Protein AF-A0A7C1PKL1-F1 (afdb_monomer_lite)

Secondary structure (DSSP, 8-state):
--SHHHHHHHHHHHHHHHHHHHTT-S--HHHHHHHHHHHHHHHHHHHHHHHHHHHTTSS-HHHHHHHHHHHHHHHHHHHHHHHHHHH----

Radius of gyration: 15.8 Å; chains: 1; bounding box: 34×26×46 Å

Structure (mmCIF, N/CA/C/O backbone):
data_AF-A0A7C1PKL1-F1
#
_entry.id   AF-A0A7C1PKL1-F1
#
loop_
_atom_site.group_PDB
_atom_site.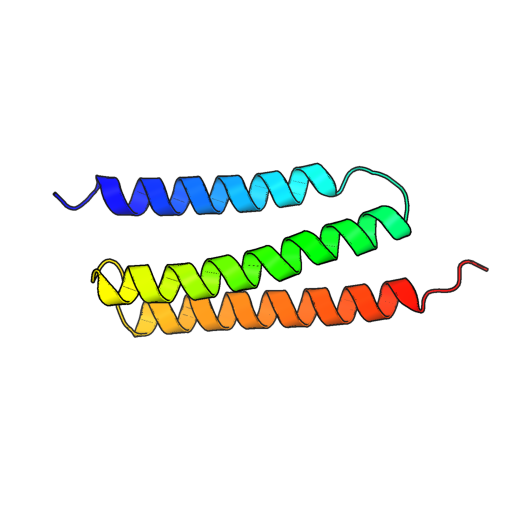id
_atom_site.type_symbol
_atom_site.label_atom_id
_atom_site.label_alt_id
_atom_site.label_comp_id
_atom_site.label_asym_id
_atom_site.label_entity_id
_atom_site.label_seq_id
_atom_site.pdbx_PDB_ins_code
_atom_site.Cartn_x
_atom_site.Cartn_y
_atom_site.Cartn_z
_atom_site.occupancy
_atom_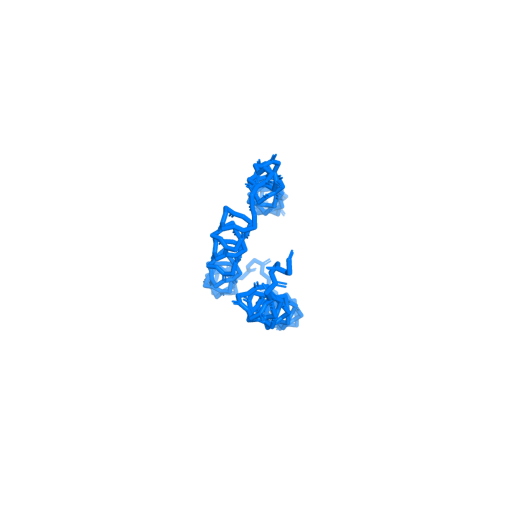site.B_iso_or_equiv
_atom_site.auth_seq_id
_atom_site.auth_comp_id
_atom_site.auth_asym_id
_atom_site.auth_atom_id
_atom_site.pdbx_PDB_model_num
ATOM 1 N N . MET A 1 1 ? -15.179 17.435 19.569 1.00 41.47 1 MET A N 1
ATOM 2 C CA . MET A 1 1 ? -13.762 17.023 19.405 1.00 41.47 1 MET A CA 1
ATOM 3 C C . MET A 1 1 ? -13.577 16.156 18.146 1.00 41.47 1 MET A C 1
ATOM 5 O O . MET A 1 1 ? -12.803 15.212 18.176 1.00 41.47 1 MET A O 1
ATOM 9 N N . SER A 1 2 ? -14.260 16.460 17.033 1.00 44.38 2 SER A N 1
ATOM 10 C CA . SER A 1 2 ? -14.415 15.529 15.895 1.00 44.38 2 SER A CA 1
ATOM 11 C C . SER A 1 2 ? -13.966 16.066 14.527 1.00 44.38 2 SER A C 1
ATOM 13 O O . SER A 1 2 ? -14.188 15.393 13.535 1.00 44.38 2 SER A O 1
ATOM 15 N N . GLU A 1 3 ? -13.313 17.228 14.444 1.00 43.72 3 GLU A N 1
ATOM 16 C CA . GLU A 1 3 ? -12.833 17.780 13.154 1.00 43.72 3 GLU A CA 1
ATOM 17 C C . GLU A 1 3 ? -11.314 17.667 12.960 1.00 43.72 3 GLU A C 1
ATOM 19 O O . GLU A 1 3 ? -10.825 17.581 11.841 1.00 43.72 3 GLU A O 1
ATOM 24 N N . ILE A 1 4 ? -10.544 17.592 14.048 1.00 47.97 4 ILE A N 1
ATOM 25 C CA . ILE A 1 4 ? -9.074 17.643 13.985 1.00 47.97 4 ILE A CA 1
ATOM 26 C C . ILE A 1 4 ? -8.476 16.301 13.511 1.00 47.97 4 ILE A C 1
ATOM 28 O O . ILE A 1 4 ? -7.398 16.266 12.922 1.00 47.97 4 ILE A O 1
ATOM 32 N N . GLY A 1 5 ? -9.169 15.181 13.746 1.00 45.94 5 GLY A N 1
ATOM 33 C CA . GLY A 1 5 ? -8.655 13.836 13.452 1.00 45.94 5 GLY A CA 1
ATOM 34 C C . GLY A 1 5 ? -8.655 13.480 11.964 1.00 45.94 5 GLY A C 1
ATOM 35 O O . GLY A 1 5 ? -7.680 12.916 11.467 1.00 45.94 5 GLY A O 1
ATOM 36 N N . SER A 1 6 ? -9.712 13.845 11.235 1.00 51.41 6 SER A N 1
ATOM 37 C CA . SER A 1 6 ? -9.828 13.579 9.798 1.00 51.41 6 SER A CA 1
ATOM 38 C C . SER A 1 6 ? -8.782 14.354 9.002 1.00 51.41 6 SER A C 1
ATOM 40 O O . SER A 1 6 ? -8.095 13.767 8.166 1.00 51.41 6 SER A O 1
ATOM 42 N N . ASP A 1 7 ? -8.599 15.642 9.296 1.00 58.72 7 ASP A N 1
ATOM 43 C CA . ASP A 1 7 ? -7.656 16.500 8.572 1.00 58.72 7 ASP A CA 1
ATOM 44 C C . ASP A 1 7 ? -6.207 16.030 8.705 1.00 58.72 7 ASP A C 1
ATOM 46 O O . ASP A 1 7 ? -5.459 16.048 7.726 1.00 58.72 7 ASP A O 1
ATOM 50 N N . VAL A 1 8 ? -5.806 15.540 9.881 1.00 55.75 8 VAL A N 1
ATOM 51 C CA . VAL A 1 8 ? -4.459 14.988 10.086 1.00 55.75 8 VAL A CA 1
ATOM 52 C C . VAL A 1 8 ? -4.256 13.727 9.246 1.00 55.75 8 VAL A C 1
ATOM 54 O O . VAL A 1 8 ? -3.243 13.614 8.558 1.00 55.75 8 VAL A O 1
ATOM 57 N N . ILE A 1 9 ? -5.229 12.812 9.217 1.00 57.72 9 ILE A N 1
ATOM 58 C CA . ILE A 1 9 ? -5.138 11.576 8.424 1.00 57.72 9 ILE A CA 1
ATOM 59 C C . ILE A 1 9 ? -5.090 11.895 6.924 1.00 57.72 9 ILE A C 1
ATOM 61 O O . ILE A 1 9 ? -4.276 11.329 6.191 1.00 57.72 9 ILE A O 1
ATOM 65 N N . TRP A 1 10 ? -5.911 12.838 6.455 1.00 57.84 10 TRP A N 1
ATOM 66 C CA . TRP A 1 10 ? -5.888 13.284 5.061 1.00 57.84 10 TRP A CA 1
ATOM 67 C C . TRP A 1 10 ? -4.566 13.958 4.690 1.00 57.84 10 TRP A C 1
ATOM 69 O O . TRP A 1 10 ? -4.042 13.723 3.596 1.00 57.84 10 TRP A O 1
ATOM 79 N N . ARG A 1 11 ? -3.989 14.748 5.599 1.00 60.12 11 ARG A N 1
ATOM 80 C CA . ARG A 1 11 ? -2.712 15.437 5.392 1.00 60.12 11 ARG A CA 1
ATOM 81 C C . ARG A 1 11 ? -1.529 14.467 5.372 1.00 60.12 11 ARG A C 1
ATOM 83 O O . ARG A 1 11 ? -0.691 14.587 4.482 1.00 60.12 11 ARG A O 1
ATOM 90 N N . GLU A 1 12 ? -1.506 13.468 6.252 1.00 57.91 12 GLU A N 1
ATOM 91 C CA . GLU A 1 12 ? -0.506 12.387 6.256 1.00 57.91 12 GLU A CA 1
ATOM 92 C C . GLU A 1 12 ? -0.607 11.519 4.994 1.00 57.91 12 GLU A C 1
ATOM 94 O O . GLU A 1 12 ? 0.394 11.238 4.333 1.00 57.91 12 GLU A O 1
ATOM 99 N N . LYS A 1 13 ? -1.830 11.164 4.581 1.00 60.16 13 LYS A N 1
ATOM 100 C CA . LYS A 1 13 ? -2.086 10.413 3.344 1.00 60.16 13 LYS A CA 1
ATOM 101 C C . LYS A 1 13 ? -1.613 11.185 2.111 1.00 60.16 13 LYS A C 1
ATOM 103 O O . LYS A 1 13 ? -0.971 10.612 1.229 1.00 60.16 13 LYS A O 1
ATOM 108 N N . LYS A 1 14 ? -1.884 12.494 2.066 1.00 58.69 14 LYS A N 1
ATOM 109 C CA . LYS A 1 14 ? -1.406 13.394 1.010 1.00 58.69 14 LYS A CA 1
ATOM 110 C C . LYS A 1 14 ? 0.116 13.519 1.028 1.00 58.69 14 LYS A C 1
ATOM 112 O O . LYS A 1 14 ? 0.719 13.484 -0.036 1.00 58.69 14 LYS A O 1
ATOM 117 N N . TYR A 1 15 ? 0.739 13.603 2.201 1.00 62.53 15 TYR A N 1
ATOM 118 C CA . TYR A 1 15 ? 2.194 13.661 2.351 1.00 62.53 15 TYR A CA 1
ATOM 119 C C . TYR A 1 15 ? 2.881 12.372 1.874 1.00 62.53 15 TYR A C 1
ATOM 121 O O . TYR A 1 15 ? 3.854 12.434 1.126 1.00 62.53 15 TYR A O 1
ATOM 129 N N . LEU A 1 16 ? 2.332 11.203 2.220 1.00 56.12 16 LEU A N 1
ATOM 130 C CA . LEU A 1 16 ? 2.791 9.903 1.720 1.00 56.12 16 LEU A CA 1
ATOM 131 C C . LEU A 1 16 ? 2.689 9.806 0.193 1.00 56.12 16 LEU A C 1
ATOM 133 O O . LEU A 1 16 ? 3.646 9.394 -0.458 1.00 56.12 16 LEU A O 1
ATOM 137 N N . LEU A 1 17 ? 1.564 10.231 -0.389 1.00 55.59 17 LEU A N 1
ATOM 138 C CA . LEU A 1 17 ? 1.374 10.266 -1.844 1.00 55.59 17 LEU A CA 1
ATOM 139 C C . LEU A 1 17 ? 2.313 11.265 -2.537 1.00 55.59 17 LEU A C 1
ATOM 141 O O . LEU A 1 17 ? 2.820 10.964 -3.615 1.00 55.59 17 LEU A O 1
ATOM 145 N N . ASN A 1 18 ? 2.590 12.415 -1.919 1.00 53.47 18 ASN A N 1
ATOM 146 C CA . ASN A 1 18 ? 3.530 13.401 -2.458 1.00 53.47 18 ASN A CA 1
ATOM 147 C C . ASN A 1 18 ? 4.973 12.886 -2.427 1.00 53.47 18 ASN A C 1
ATOM 149 O O . ASN A 1 18 ? 5.690 13.021 -3.409 1.00 53.47 18 ASN A O 1
ATOM 153 N N . ARG A 1 19 ? 5.375 12.212 -1.341 1.00 56.69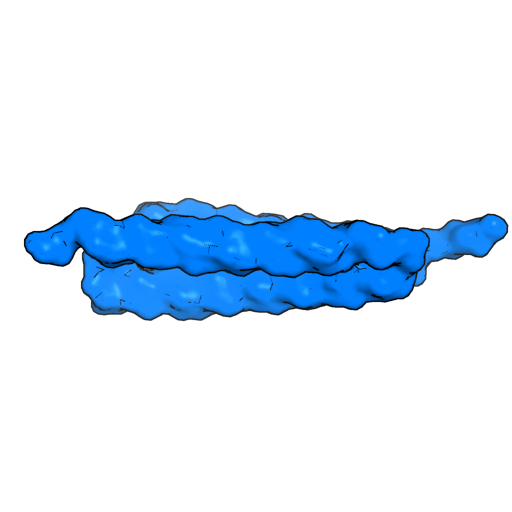 19 ARG A N 1
ATOM 154 C CA . ARG A 1 19 ? 6.680 11.534 -1.253 1.00 56.69 19 ARG A CA 1
ATOM 155 C C . ARG A 1 19 ? 6.829 10.403 -2.261 1.00 56.69 19 ARG A C 1
ATOM 157 O O . ARG A 1 19 ? 7.934 10.106 -2.701 1.00 56.69 19 ARG A O 1
ATOM 164 N N . VAL A 1 20 ? 5.719 9.754 -2.607 1.00 52.53 20 VAL A N 1
ATOM 165 C CA . VAL A 1 20 ? 5.665 8.838 -3.741 1.00 52.53 20 VAL A CA 1
ATOM 166 C C . VAL A 1 20 ? 5.897 9.655 -5.026 1.00 52.53 20 VAL A C 1
ATOM 168 O O . VAL A 1 20 ? 6.875 9.421 -5.710 1.00 52.53 20 VAL A O 1
ATOM 171 N N . ALA A 1 21 ? 5.134 10.696 -5.335 1.00 55.47 21 ALA A N 1
ATOM 172 C CA . ALA A 1 21 ? 5.359 11.474 -6.564 1.00 55.47 21 ALA A CA 1
ATOM 173 C C . ALA A 1 21 ? 6.796 12.037 -6.733 1.00 55.47 21 ALA A C 1
ATOM 175 O O . ALA A 1 21 ? 7.328 12.000 -7.838 1.00 55.47 21 ALA A O 1
ATOM 176 N N . GLU A 1 22 ? 7.455 12.479 -5.657 1.00 56.81 22 GLU A N 1
ATOM 177 C CA . GLU A 1 22 ? 8.824 13.028 -5.697 1.00 56.81 22 GLU A CA 1
ATOM 178 C C . GLU A 1 22 ? 9.901 12.004 -6.107 1.00 56.81 22 GLU A C 1
ATOM 180 O O . GLU A 1 22 ? 10.905 12.375 -6.705 1.00 56.81 22 GLU A O 1
ATOM 185 N N . GLY A 1 23 ? 9.706 10.709 -5.836 1.00 49.94 23 GLY A N 1
ATOM 186 C CA . GLY A 1 23 ? 10.665 9.661 -6.216 1.00 49.94 23 GLY A CA 1
ATOM 187 C C . GLY A 1 23 ? 10.541 9.168 -7.665 1.00 49.94 23 GLY A C 1
ATOM 188 O O . GLY A 1 23 ? 11.288 8.275 -8.067 1.00 49.94 23 GLY A O 1
ATOM 189 N N . PHE A 1 24 ? 9.582 9.697 -8.431 1.00 53.38 24 PHE A N 1
ATOM 190 C CA . PHE A 1 24 ? 9.296 9.303 -9.815 1.00 53.38 24 PHE A CA 1
ATOM 191 C C . PHE A 1 24 ? 10.246 9.942 -10.845 1.00 53.38 24 PHE A C 1
ATOM 193 O O . PHE A 1 24 ? 10.345 9.439 -11.961 1.00 53.38 24 PHE A O 1
ATOM 200 N N . ASP A 1 25 ? 10.944 11.022 -10.482 1.00 54.72 25 ASP A N 1
ATOM 201 C CA . ASP A 1 25 ? 11.645 11.896 -11.438 1.00 54.72 25 ASP A CA 1
ATOM 202 C C . ASP A 1 25 ? 13.082 11.446 -11.785 1.00 54.72 25 ASP A C 1
ATOM 204 O O . ASP A 1 25 ? 13.738 12.015 -12.656 1.00 54.72 25 ASP A O 1
ATOM 208 N N . ASP A 1 26 ? 13.587 10.381 -11.150 1.00 56.16 26 ASP A N 1
ATOM 209 C CA . ASP A 1 26 ? 14.929 9.858 -11.429 1.00 56.16 26 ASP A CA 1
ATOM 210 C C . ASP A 1 26 ? 14.895 8.893 -12.631 1.00 56.16 26 ASP A C 1
ATOM 212 O O . ASP A 1 26 ? 14.519 7.721 -12.533 1.00 56.16 26 ASP A O 1
ATOM 216 N N . GLY A 1 27 ? 15.284 9.412 -13.800 1.00 65.12 27 GLY A N 1
ATOM 217 C CA . GLY A 1 27 ? 15.077 8.867 -15.151 1.00 65.12 27 GLY A CA 1
ATOM 218 C C . GLY A 1 27 ? 15.685 7.500 -15.525 1.00 65.12 27 GLY A C 1
ATOM 219 O O . GLY A 1 27 ? 15.867 7.229 -16.714 1.00 65.12 27 GLY A O 1
ATOM 220 N N . SER A 1 28 ? 15.992 6.604 -14.577 1.00 77.31 28 SER A N 1
ATOM 221 C CA . SER A 1 28 ? 16.437 5.232 -14.875 1.00 77.31 28 SER A CA 1
ATOM 222 C C . SER A 1 28 ? 15.384 4.173 -14.530 1.00 77.31 28 SER A C 1
ATOM 224 O O . SER A 1 28 ? 14.746 4.202 -13.480 1.00 77.31 28 SER A O 1
ATOM 226 N N . THR A 1 29 ? 15.252 3.143 -15.374 1.00 78.25 29 THR A N 1
ATOM 227 C CA . THR A 1 29 ? 14.325 2.017 -15.144 1.00 78.25 29 THR A CA 1
ATOM 228 C C . THR A 1 29 ? 14.588 1.301 -13.814 1.00 78.25 29 THR A C 1
ATOM 230 O O . THR A 1 29 ? 13.655 0.828 -13.167 1.00 78.25 29 THR A O 1
ATOM 233 N N . ARG A 1 30 ? 15.854 1.225 -13.377 1.00 81.19 30 ARG A N 1
ATOM 234 C CA . ARG A 1 30 ? 16.228 0.602 -12.099 1.00 81.19 30 ARG A CA 1
ATOM 235 C C . ARG A 1 30 ? 15.723 1.423 -10.913 1.00 81.19 30 ARG A C 1
ATOM 237 O O . ARG A 1 30 ? 15.143 0.840 -9.995 1.00 81.19 30 ARG A O 1
ATOM 244 N N . GLU A 1 31 ? 15.908 2.738 -10.955 1.00 80.94 31 GLU A N 1
ATOM 245 C CA . GLU A 1 31 ? 15.395 3.648 -9.929 1.00 80.94 31 GLU A CA 1
ATOM 246 C C . GLU A 1 31 ? 13.873 3.649 -9.902 1.00 80.94 31 GLU A C 1
ATOM 248 O O . GLU A 1 31 ? 13.280 3.485 -8.839 1.00 80.94 31 GLU A O 1
ATOM 253 N N . PHE A 1 32 ? 13.233 3.626 -11.068 1.00 81.25 32 PHE A N 1
ATOM 254 C CA . PHE A 1 32 ? 11.785 3.516 -11.156 1.00 81.25 32 PHE A CA 1
ATOM 255 C C . PHE A 1 32 ? 11.235 2.209 -10.543 1.00 81.25 32 PHE A C 1
ATOM 257 O O . PHE A 1 32 ? 10.253 2.213 -9.798 1.00 81.25 32 PHE A O 1
ATOM 264 N N . ILE A 1 33 ? 11.896 1.064 -10.757 1.00 84.75 33 ILE A N 1
ATOM 265 C CA . ILE A 1 33 ? 11.517 -0.213 -10.116 1.00 84.75 33 ILE A CA 1
ATOM 266 C C . ILE A 1 33 ? 11.720 -0.174 -8.591 1.00 84.75 33 ILE A C 1
ATOM 268 O O . ILE A 1 33 ? 10.949 -0.809 -7.848 1.00 84.75 33 ILE A O 1
ATOM 272 N N . ARG A 1 34 ? 12.769 0.515 -8.120 1.00 84.62 34 ARG A N 1
ATOM 273 C CA . ARG A 1 34 ? 13.058 0.722 -6.691 1.00 84.62 34 ARG A CA 1
ATOM 274 C C . ARG A 1 34 ? 11.980 1.592 -6.058 1.00 84.62 34 ARG A C 1
ATOM 276 O O . ARG A 1 34 ? 11.384 1.186 -5.060 1.00 84.62 34 ARG A O 1
ATOM 283 N N . PHE A 1 35 ? 11.664 2.697 -6.716 1.00 84.06 35 PHE A N 1
ATOM 284 C CA . PHE A 1 35 ? 10.609 3.629 -6.378 1.00 84.06 35 PHE A CA 1
ATOM 285 C C . PHE A 1 35 ? 9.246 2.942 -6.209 1.00 84.06 35 PHE A C 1
ATOM 287 O O . PHE A 1 35 ? 8.659 2.979 -5.127 1.00 84.06 35 PHE A O 1
ATOM 294 N N . LEU A 1 36 ? 8.811 2.177 -7.213 1.00 84.75 36 LEU A N 1
ATOM 295 C CA . LEU A 1 36 ? 7.589 1.373 -7.133 1.00 84.75 36 LEU A CA 1
ATOM 296 C C . LEU A 1 36 ? 7.611 0.390 -5.945 1.00 84.75 36 LEU A C 1
ATOM 298 O O . LEU A 1 36 ? 6.570 0.010 -5.411 1.00 84.75 36 LEU A O 1
ATOM 302 N N . GLY A 1 37 ? 8.793 -0.046 -5.502 1.00 87.31 37 GLY A N 1
ATOM 303 C CA . GLY A 1 37 ? 8.943 -0.852 -4.292 1.00 87.31 37 GLY A CA 1
ATOM 304 C C . GLY A 1 37 ? 8.608 -0.105 -3.005 1.00 87.31 37 GLY A C 1
ATOM 305 O O . GLY A 1 37 ? 7.968 -0.691 -2.130 1.00 87.31 37 GLY A O 1
ATOM 306 N N . TYR A 1 38 ? 8.986 1.169 -2.902 1.00 85.62 38 TYR A N 1
ATOM 307 C CA . TYR A 1 38 ? 8.597 2.026 -1.783 1.00 85.62 38 TYR A CA 1
ATOM 308 C C . TYR A 1 38 ? 7.090 2.274 -1.780 1.00 85.62 38 TYR A C 1
ATOM 310 O O . 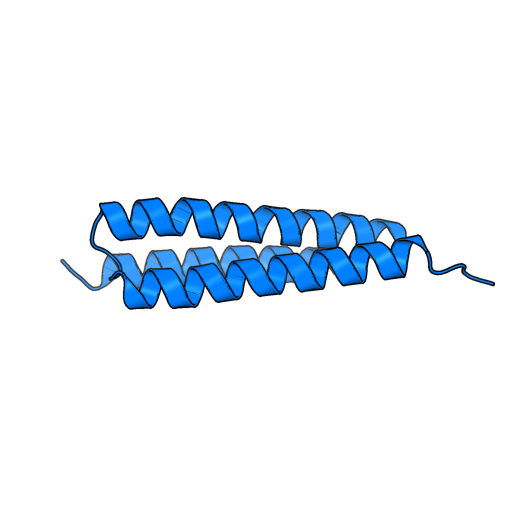TYR A 1 38 ? 6.450 2.063 -0.750 1.00 85.62 38 TYR A O 1
ATOM 318 N N . SER A 1 39 ? 6.498 2.590 -2.936 1.00 83.06 39 SER A N 1
ATOM 319 C CA . SER A 1 39 ? 5.043 2.756 -3.068 1.00 83.06 39 SER A CA 1
ATOM 320 C C . SER A 1 39 ? 4.289 1.493 -2.633 1.00 83.06 39 SER A C 1
ATOM 322 O O . SER A 1 39 ? 3.324 1.565 -1.878 1.00 83.06 39 SER A O 1
ATOM 324 N N . GLN A 1 40 ? 4.776 0.308 -3.026 1.00 87.56 40 GLN A N 1
ATOM 325 C CA 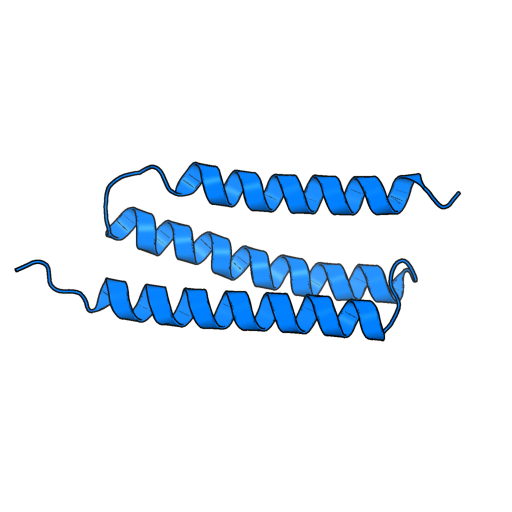. GLN A 1 40 ? 4.178 -0.969 -2.622 1.00 87.56 40 GLN A CA 1
ATOM 326 C C . GLN A 1 40 ? 4.234 -1.206 -1.101 1.00 87.56 40 GLN A C 1
ATOM 328 O O . GLN A 1 40 ? 3.320 -1.825 -0.549 1.00 87.56 40 GLN A O 1
ATOM 333 N N . ARG A 1 41 ? 5.310 -0.771 -0.429 1.00 87.94 41 ARG A N 1
ATOM 334 C CA . ARG A 1 41 ? 5.449 -0.864 1.034 1.00 87.94 41 ARG A CA 1
ATOM 335 C C . ARG A 1 41 ? 4.498 0.105 1.734 1.00 87.94 41 ARG A C 1
ATOM 337 O O . ARG A 1 41 ? 3.813 -0.314 2.661 1.00 87.94 41 ARG A O 1
ATOM 344 N N . SER A 1 42 ? 4.393 1.331 1.226 1.00 83.69 42 SER A N 1
ATOM 345 C CA . SER A 1 42 ? 3.473 2.347 1.742 1.00 83.69 42 SER A CA 1
ATOM 346 C C . SER A 1 42 ? 2.013 1.870 1.725 1.00 83.69 42 SER A C 1
ATOM 348 O O . SER A 1 42 ? 1.308 2.044 2.714 1.00 83.69 42 SER A O 1
ATOM 350 N N . CYS A 1 43 ? 1.572 1.146 0.686 1.00 83.81 43 CYS A N 1
ATOM 351 C CA . CYS A 1 43 ? 0.237 0.526 0.688 1.00 83.81 43 CYS A CA 1
ATOM 352 C C . CYS A 1 43 ? 0.018 -0.425 1.881 1.00 83.81 43 CYS A C 1
ATOM 354 O O . CYS A 1 43 ? -1.078 -0.472 2.432 1.00 83.81 43 CYS A O 1
ATOM 356 N N . GLY A 1 44 ? 1.045 -1.177 2.292 1.00 83.69 44 GLY A N 1
ATOM 357 C CA . GLY A 1 44 ? 0.968 -2.054 3.464 1.00 83.69 44 GLY A CA 1
ATOM 358 C C . GLY A 1 44 ? 0.926 -1.281 4.784 1.00 83.69 44 GLY A C 1
ATOM 359 O O . GLY A 1 44 ? 0.201 -1.667 5.695 1.00 83.69 44 GLY A O 1
ATOM 360 N N . GLU A 1 45 ? 1.651 -0.167 4.878 1.00 85.75 45 GLU A N 1
ATOM 361 C CA . GLU A 1 45 ? 1.602 0.723 6.044 1.00 85.75 45 GLU A CA 1
ATOM 362 C C . GLU A 1 45 ? 0.215 1.355 6.208 1.00 85.75 45 GLU A C 1
ATOM 364 O O . GLU A 1 45 ? -0.321 1.352 7.315 1.00 85.75 45 GLU A O 1
ATOM 369 N N . VAL A 1 46 ? -0.408 1.799 5.109 1.00 82.12 46 VAL A N 1
ATOM 370 C CA . VAL A 1 46 ? -1.793 2.303 5.107 1.00 82.12 46 VAL A CA 1
ATOM 371 C C . VAL A 1 46 ? -2.762 1.233 5.605 1.00 82.12 46 VAL A C 1
ATOM 373 O O . VAL A 1 46 ? -3.592 1.518 6.461 1.00 82.12 46 VAL A O 1
ATOM 376 N N . GLN A 1 47 ? -2.635 -0.013 5.138 1.00 87.81 47 GLN A N 1
ATOM 377 C CA . GLN A 1 47 ? -3.471 -1.120 5.618 1.00 87.81 47 GLN A CA 1
ATOM 378 C C . GLN A 1 47 ? -3.323 -1.351 7.131 1.00 87.81 47 GLN A C 1
ATOM 380 O O . GLN A 1 47 ? -4.325 -1.529 7.818 1.00 87.81 47 GLN A O 1
ATOM 385 N N . SER A 1 48 ? -2.103 -1.293 7.670 1.00 88.94 48 SER A N 1
ATOM 386 C CA . SER A 1 48 ? -1.865 -1.398 9.118 1.00 88.94 48 SER A CA 1
ATOM 387 C C . SER A 1 48 ? -2.423 -0.204 9.901 1.00 88.94 48 SER A C 1
ATOM 389 O O . SER A 1 48 ? -2.941 -0.373 11.003 1.00 88.94 48 SER A O 1
ATOM 391 N N . GLN A 1 49 ? -2.342 1.009 9.349 1.00 85.44 49 GLN A N 1
ATOM 392 C CA . GLN A 1 49 ? -2.915 2.207 9.968 1.00 85.44 49 GLN A CA 1
ATOM 393 C C . GLN A 1 49 ? -4.447 2.187 9.963 1.00 85.44 49 GLN A C 1
ATOM 395 O O . GLN A 1 49 ? -5.047 2.649 10.929 1.00 85.44 49 GLN A O 1
ATOM 400 N N . LEU A 1 50 ? -5.080 1.607 8.938 1.00 85.31 50 LEU A N 1
ATOM 401 C CA . LEU A 1 50 ? -6.534 1.440 8.891 1.00 85.31 50 LEU A CA 1
ATOM 402 C C . LEU A 1 50 ? -7.051 0.570 10.038 1.00 85.31 50 LEU A C 1
ATOM 404 O O . LEU A 1 50 ? -8.091 0.893 10.596 1.00 85.31 50 LEU A O 1
ATOM 408 N N . TYR A 1 51 ? -6.323 -0.481 10.435 1.00 90.44 51 TYR A N 1
ATOM 409 C CA . TYR A 1 51 ? -6.714 -1.286 11.600 1.00 90.44 51 TYR A CA 1
ATOM 410 C C . TYR A 1 51 ? -6.725 -0.441 12.872 1.00 90.44 51 TYR A C 1
ATOM 412 O O . TYR A 1 51 ? -7.705 -0.439 13.602 1.00 90.44 51 TYR A O 1
ATOM 420 N N . ARG A 1 52 ? -5.685 0.373 13.079 1.00 88.56 52 ARG A N 1
ATOM 421 C CA . ARG A 1 52 ? -5.636 1.302 14.217 1.00 88.56 52 ARG A CA 1
ATOM 422 C C . ARG A 1 52 ? -6.758 2.339 14.159 1.00 88.56 52 ARG A C 1
ATOM 424 O O . ARG A 1 52 ? -7.303 2.701 15.193 1.00 88.56 52 ARG A O 1
ATOM 431 N N . ALA A 1 53 ? -7.087 2.834 12.966 1.00 82.06 53 ALA A N 1
ATOM 432 C CA . ALA A 1 53 ? -8.169 3.794 12.780 1.00 82.06 53 ALA A CA 1
ATOM 433 C C . ALA A 1 53 ? -9.542 3.180 13.096 1.00 82.06 53 ALA A C 1
ATOM 435 O O . ALA A 1 53 ? -10.362 3.843 13.727 1.00 82.06 53 ALA A O 1
ATOM 436 N N . LEU A 1 54 ? -9.756 1.918 12.711 1.00 87.62 54 LEU A N 1
ATOM 437 C CA . LEU A 1 54 ? -10.955 1.147 13.031 1.00 87.62 54 LEU A CA 1
ATOM 438 C C . LEU A 1 54 ? -11.056 0.879 14.540 1.00 87.62 54 LEU A C 1
ATOM 440 O O . LEU A 1 54 ? -12.088 1.163 15.138 1.00 87.62 54 LEU A O 1
ATOM 444 N N . ASP A 1 55 ? -9.970 0.421 15.169 1.00 90.12 55 ASP A N 1
ATOM 445 C CA . ASP A 1 55 ? -9.922 0.132 16.610 1.00 90.12 55 ASP A CA 1
ATOM 446 C C . ASP A 1 55 ? -10.182 1.384 17.463 1.00 90.12 55 ASP A C 1
ATOM 448 O O . ASP A 1 55 ? -10.812 1.317 18.517 1.00 90.12 55 ASP A O 1
ATOM 452 N N . CYS A 1 56 ? -9.712 2.547 17.008 1.00 90.69 56 CYS A N 1
ATOM 453 C CA . CYS A 1 56 ? -9.971 3.828 17.661 1.00 90.69 56 CYS A CA 1
ATOM 454 C C . CYS A 1 56 ? -11.346 4.434 17.316 1.00 90.69 56 CYS A C 1
ATOM 456 O O . CYS A 1 56 ? -11.659 5.515 17.814 1.00 90.69 56 CYS A O 1
ATOM 458 N N . GLY A 1 57 ? -12.150 3.781 16.471 1.00 87.12 57 GLY A N 1
ATOM 459 C CA . GLY A 1 57 ? -13.474 4.257 16.066 1.00 87.12 57 GLY A CA 1
ATOM 460 C C . GLY A 1 57 ? -13.458 5.513 15.188 1.00 87.12 57 GLY A C 1
ATOM 461 O O . GLY A 1 57 ? -14.447 6.240 15.156 1.00 87.12 57 GLY A O 1
ATOM 462 N N . TYR A 1 58 ? -12.346 5.801 14.500 1.00 83.94 58 TYR A N 1
ATOM 463 C CA . TYR A 1 58 ? -12.250 6.936 13.569 1.00 83.94 58 TYR A CA 1
ATOM 464 C C . TYR A 1 58 ? -12.902 6.661 12.214 1.00 83.94 58 TYR A C 1
ATOM 466 O O . TYR A 1 58 ? -13.228 7.608 11.505 1.00 83.94 58 TYR A O 1
ATOM 474 N N . ILE A 1 59 ? -13.028 5.386 11.848 1.00 87.38 59 ILE A N 1
ATOM 475 C CA . ILE A 1 59 ? -13.674 4.916 10.621 1.00 87.38 59 ILE A CA 1
ATOM 476 C C . ILE A 1 59 ? -14.574 3.733 10.952 1.00 87.38 59 ILE A C 1
ATOM 478 O O . ILE A 1 59 ? -14.302 2.992 11.901 1.00 87.38 59 ILE A O 1
ATOM 482 N N . ASP A 1 60 ? -15.617 3.533 10.156 1.00 87.81 60 ASP A N 1
ATOM 483 C CA . ASP A 1 60 ? -16.468 2.354 10.278 1.00 87.81 60 ASP A CA 1
ATOM 484 C C . ASP A 1 60 ? -15.941 1.157 9.459 1.00 87.81 60 ASP A C 1
ATOM 486 O O . ASP A 1 60 ? -14.960 1.230 8.710 1.00 87.81 60 ASP A O 1
ATOM 490 N N . GLN A 1 61 ? -16.592 0.003 9.615 1.00 91.31 61 GLN A N 1
ATOM 491 C CA . GLN A 1 61 ? -16.187 -1.233 8.944 1.00 91.31 61 GLN A CA 1
ATOM 492 C C . GLN A 1 61 ? -16.308 -1.152 7.411 1.00 91.31 61 GLN A C 1
ATOM 494 O O . GLN A 1 61 ? -15.555 -1.825 6.696 1.00 91.31 61 GLN A O 1
ATOM 499 N N . LEU A 1 62 ? -17.258 -0.365 6.897 1.00 91.69 62 LEU A N 1
ATOM 500 C CA . LEU A 1 62 ? -17.480 -0.193 5.465 1.00 91.69 62 LEU A CA 1
ATOM 501 C C . LEU A 1 62 ? -16.369 0.674 4.864 1.00 91.69 62 LEU A C 1
ATOM 503 O O . LEU A 1 62 ? -15.751 0.273 3.877 1.00 91.69 62 LEU A O 1
ATOM 507 N N . GLU A 1 63 ? -16.065 1.807 5.494 1.00 86.56 63 GLU A N 1
ATOM 508 C CA . GLU A 1 63 ? -14.956 2.691 5.137 1.00 86.56 63 GLU A CA 1
ATOM 509 C C . GLU A 1 63 ? -13.619 1.953 5.204 1.00 86.56 63 GLU A C 1
ATOM 511 O O . GLU A 1 63 ? -12.832 2.000 4.252 1.00 86.56 63 GLU A O 1
ATOM 516 N N . PHE A 1 64 ? -13.390 1.196 6.283 1.00 90.06 64 PHE A N 1
ATOM 517 C CA . PHE A 1 64 ? -12.223 0.331 6.419 1.00 90.06 64 PHE A CA 1
ATOM 518 C C . PHE A 1 64 ? -12.097 -0.602 5.216 1.00 90.06 64 PHE A C 1
ATOM 520 O O . PHE A 1 64 ? -11.049 -0.636 4.569 1.00 90.06 64 PHE A O 1
ATOM 527 N N . LYS A 1 65 ? -13.169 -1.331 4.881 1.00 92.12 65 LYS A N 1
ATOM 528 C CA . LYS A 1 65 ? -13.150 -2.309 3.791 1.00 92.12 65 LYS A CA 1
ATOM 529 C C . LYS A 1 65 ? -12.851 -1.644 2.448 1.00 92.12 65 LYS A C 1
ATOM 531 O O . LYS A 1 65 ? -11.998 -2.135 1.713 1.00 92.12 65 LYS A O 1
ATOM 536 N N . ILE A 1 66 ? -13.505 -0.523 2.143 1.00 89.06 66 ILE A N 1
ATOM 537 C CA . ILE A 1 66 ? -13.311 0.210 0.884 1.00 89.06 66 ILE A CA 1
ATOM 538 C C . ILE A 1 66 ? -11.848 0.642 0.732 1.00 89.06 66 ILE A C 1
ATOM 540 O O . ILE A 1 66 ? -11.225 0.381 -0.300 1.00 89.06 66 ILE A O 1
ATOM 544 N N . VAL A 1 67 ? -11.274 1.284 1.755 1.00 85.62 67 VAL A N 1
ATOM 545 C CA . VAL A 1 67 ? -9.898 1.796 1.666 1.00 85.62 67 VAL A CA 1
ATOM 546 C C . VAL A 1 67 ? -8.880 0.652 1.699 1.00 85.62 67 VAL A C 1
ATOM 548 O O . VAL A 1 67 ? -7.869 0.711 0.995 1.00 85.62 67 VAL A O 1
ATOM 551 N N . TYR A 1 68 ? -9.148 -0.408 2.463 1.00 90.88 68 TYR A N 1
ATOM 552 C CA . TYR A 1 68 ? -8.294 -1.591 2.525 1.00 90.88 68 TYR A CA 1
ATOM 553 C C . TYR A 1 68 ? -8.220 -2.316 1.177 1.00 90.88 68 TYR A C 1
ATOM 555 O O . TYR A 1 68 ? -7.122 -2.670 0.729 1.00 90.88 68 TYR A O 1
ATOM 563 N N . ASP A 1 69 ? -9.367 -2.504 0.519 1.00 89.19 69 ASP A N 1
ATOM 564 C CA . ASP A 1 69 ? -9.461 -3.143 -0.794 1.00 89.19 69 ASP A CA 1
ATOM 565 C C . ASP A 1 69 ? -8.757 -2.294 -1.860 1.00 89.19 69 ASP A C 1
ATOM 567 O O . ASP A 1 69 ? -7.936 -2.815 -2.618 1.00 89.19 69 ASP A O 1
ATOM 571 N N . LEU A 1 70 ? -8.957 -0.971 -1.842 1.00 86.00 70 LEU A N 1
ATOM 572 C CA . LEU A 1 70 ? -8.260 -0.053 -2.746 1.00 86.00 70 LEU A CA 1
ATOM 573 C C . LEU A 1 70 ? -6.733 -0.123 -2.571 1.00 86.00 70 LEU A C 1
ATOM 575 O O . LEU A 1 70 ? -5.994 -0.230 -3.551 1.00 86.00 70 LEU A O 1
ATOM 579 N N . ALA A 1 71 ? -6.242 -0.113 -1.327 1.00 85.19 71 ALA A N 1
ATOM 580 C CA . ALA A 1 71 ? -4.814 -0.249 -1.040 1.00 85.19 71 ALA A CA 1
ATOM 581 C C . ALA A 1 71 ? -4.262 -1.611 -1.505 1.00 85.19 71 ALA A C 1
ATOM 583 O O . ALA A 1 71 ? -3.144 -1.687 -2.029 1.00 85.19 71 ALA A O 1
ATOM 584 N N . SER A 1 72 ? -5.050 -2.680 -1.358 1.00 88.88 72 SER A N 1
ATOM 585 C CA . SER A 1 72 ? -4.716 -4.025 -1.839 1.00 88.88 72 SER A CA 1
ATOM 586 C C . SER A 1 72 ? -4.588 -4.061 -3.364 1.00 88.88 72 SER A C 1
ATOM 588 O O . SER A 1 72 ? -3.609 -4.594 -3.895 1.00 88.88 72 SER A O 1
ATOM 590 N N . ASP A 1 73 ? -5.522 -3.441 -4.079 1.00 89.44 73 ASP A N 1
ATOM 591 C CA . ASP A 1 73 ? -5.522 -3.407 -5.538 1.00 89.44 73 ASP A CA 1
ATOM 592 C C . ASP A 1 73 ? -4.392 -2.542 -6.100 1.00 89.44 73 ASP A C 1
ATOM 594 O O . ASP A 1 73 ? -3.654 -3.010 -6.974 1.00 89.44 73 ASP A O 1
ATOM 598 N N . CYS A 1 74 ? -4.139 -1.359 -5.529 1.00 86.25 74 CYS A N 1
ATOM 599 C CA . CYS A 1 74 ? -2.946 -0.563 -5.835 1.00 86.25 74 CYS A CA 1
ATOM 600 C C . CYS A 1 74 ? -1.663 -1.392 -5.670 1.00 86.25 74 CYS A C 1
ATOM 602 O O . CYS A 1 74 ? -0.810 -1.434 -6.561 1.00 86.25 74 CYS A O 1
ATOM 604 N N . ARG A 1 75 ? -1.538 -2.130 -4.559 1.00 88.12 75 ARG A N 1
ATOM 605 C CA . ARG A 1 75 ? -0.375 -2.985 -4.289 1.00 88.12 75 ARG A CA 1
ATOM 606 C C . ARG A 1 75 ? -0.206 -4.088 -5.339 1.00 88.12 75 ARG A C 1
ATOM 608 O O . ARG A 1 75 ? 0.929 -4.378 -5.734 1.00 88.12 75 ARG A O 1
ATOM 615 N N . LYS A 1 76 ? -1.300 -4.713 -5.796 1.00 91.56 76 LYS A N 1
ATOM 616 C CA . LYS A 1 76 ? -1.279 -5.733 -6.864 1.00 91.56 76 LYS A CA 1
ATOM 617 C C . LYS A 1 76 ? -0.843 -5.133 -8.199 1.00 91.56 76 LYS A C 1
ATOM 619 O O . LYS A 1 76 ? 0.030 -5.710 -8.848 1.00 91.56 76 LYS A O 1
ATOM 624 N N . GLN A 1 77 ? -1.392 -3.977 -8.576 1.00 89.00 77 GLN A N 1
ATOM 625 C CA . GLN A 1 77 ? -1.038 -3.281 -9.816 1.00 89.00 77 GLN A CA 1
ATOM 626 C C . GLN A 1 77 ? 0.446 -2.902 -9.836 1.00 89.00 77 GLN A C 1
ATOM 628 O O . GLN A 1 77 ? 1.161 -3.261 -10.771 1.00 89.00 77 GLN A O 1
ATOM 633 N N . ILE A 1 78 ? 0.947 -2.300 -8.751 1.00 88.56 78 ILE A N 1
ATOM 634 C CA . ILE A 1 78 ? 2.368 -1.964 -8.596 1.00 88.56 78 ILE A CA 1
ATOM 635 C C . ILE A 1 78 ? 3.239 -3.222 -8.709 1.00 88.56 78 ILE A C 1
ATOM 637 O O . ILE A 1 78 ? 4.245 -3.227 -9.418 1.00 88.56 78 ILE A O 1
ATOM 641 N N . LYS A 1 79 ? 2.855 -4.325 -8.053 1.00 90.06 79 LYS A N 1
ATOM 642 C CA . LYS A 1 79 ? 3.593 -5.597 -8.138 1.00 90.06 79 LYS A CA 1
ATOM 643 C C . LYS A 1 79 ? 3.642 -6.134 -9.573 1.00 90.06 79 LYS A C 1
ATOM 645 O O . LYS A 1 79 ? 4.704 -6.590 -10.006 1.00 90.06 79 LYS A O 1
ATOM 650 N N . GLY A 1 80 ? 2.521 -6.089 -10.293 1.00 91.88 80 GLY A N 1
ATOM 651 C CA . GLY A 1 80 ? 2.431 -6.495 -11.697 1.00 91.88 80 GLY A CA 1
ATOM 652 C C . GLY A 1 80 ? 3.329 -5.644 -12.588 1.00 91.88 80 GLY A C 1
ATOM 653 O O . GLY A 1 80 ? 4.158 -6.177 -13.327 1.00 91.88 80 GLY A O 1
ATOM 654 N N . PHE A 1 81 ? 3.259 -4.325 -12.430 1.00 88.75 81 PHE A N 1
ATOM 655 C CA . PHE A 1 81 ? 4.046 -3.388 -13.218 1.00 88.75 81 PHE A CA 1
ATOM 656 C C . PHE A 1 81 ? 5.554 -3.501 -12.945 1.00 88.75 81 PHE A C 1
ATOM 658 O O . PHE A 1 81 ? 6.354 -3.584 -13.874 1.00 88.75 81 PHE A O 1
ATOM 665 N N . ARG A 1 82 ? 5.967 -3.664 -11.680 1.00 88.06 82 ARG A N 1
ATOM 666 C CA . ARG A 1 82 ? 7.369 -3.965 -11.322 1.00 88.06 82 ARG A CA 1
ATOM 667 C C . ARG A 1 82 ? 7.869 -5.278 -11.920 1.00 88.06 82 ARG A C 1
ATOM 669 O O . ARG A 1 82 ? 9.057 -5.411 -12.205 1.00 88.06 82 ARG A O 1
ATOM 676 N N . LYS A 1 83 ? 7.005 -6.293 -12.043 1.00 89.94 83 LYS A N 1
ATOM 677 C CA . LYS A 1 83 ? 7.360 -7.564 -12.694 1.00 89.94 83 LYS A CA 1
ATOM 678 C C . LYS A 1 83 ? 7.566 -7.355 -14.193 1.00 89.94 83 LYS A C 1
ATOM 680 O O . LYS A 1 83 ? 8.566 -7.832 -14.714 1.00 89.94 83 LYS A O 1
ATOM 685 N N . TYR A 1 84 ? 6.667 -6.617 -14.838 1.00 89.94 84 TYR A N 1
ATOM 686 C CA . TYR A 1 84 ? 6.788 -6.252 -16.246 1.00 89.94 84 TYR A CA 1
ATOM 687 C C . TYR A 1 84 ? 8.102 -5.509 -16.528 1.00 89.94 84 TYR A C 1
ATOM 689 O O . TYR A 1 84 ? 8.904 -5.978 -17.327 1.00 89.94 84 TYR A O 1
ATOM 697 N N . LEU A 1 85 ? 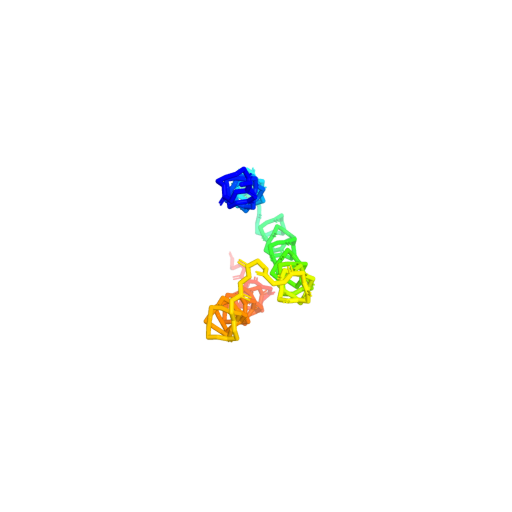8.386 -4.430 -15.792 1.00 86.75 85 LEU A N 1
ATOM 698 C CA . LEU A 1 85 ? 9.584 -3.607 -16.000 1.00 86.75 85 LEU A CA 1
ATOM 699 C C . LEU A 1 85 ? 10.899 -4.364 -15.774 1.00 86.75 85 LEU A C 1
ATOM 701 O O . LEU A 1 85 ? 11.879 -4.098 -16.457 1.00 86.75 85 LEU A O 1
ATOM 705 N N . ARG A 1 86 ? 10.939 -5.324 -14.840 1.00 85.06 86 ARG A N 1
ATOM 706 C CA . ARG A 1 86 ? 12.131 -6.170 -14.633 1.00 85.06 86 ARG A CA 1
ATOM 707 C C . ARG A 1 86 ? 12.405 -7.121 -15.795 1.00 85.06 86 ARG A C 1
ATOM 709 O O . ARG A 1 86 ? 13.551 -7.505 -15.990 1.00 85.06 86 ARG A O 1
ATOM 716 N N . ASN A 1 87 ? 11.363 -7.511 -16.521 1.00 86.75 87 ASN A N 1
ATOM 717 C CA . ASN A 1 87 ? 11.461 -8.418 -17.659 1.00 86.75 87 ASN A CA 1
ATOM 718 C C . ASN A 1 87 ? 11.571 -7.669 -18.993 1.00 86.75 87 ASN A C 1
ATOM 720 O O . ASN A 1 87 ? 11.797 -8.299 -20.023 1.00 86.75 87 ASN A O 1
ATOM 724 N N . TYR A 1 88 ? 11.402 -6.345 -18.980 1.00 80.94 88 TYR A N 1
ATOM 725 C CA . TYR A 1 88 ? 11.549 -5.502 -20.153 1.00 80.94 88 TYR A CA 1
ATOM 726 C C . TYR A 1 88 ? 13.037 -5.414 -20.520 1.00 80.94 88 TYR A C 1
ATOM 728 O O . TYR A 1 88 ? 13.805 -4.685 -19.889 1.00 80.94 88 TYR A O 1
ATOM 736 N N . LYS A 1 89 ? 13.465 -6.201 -21.515 1.00 56.59 89 LYS A N 1
ATOM 737 C CA . LYS A 1 89 ? 14.761 -6.009 -22.171 1.00 56.59 89 LYS A CA 1
ATOM 738 C C . LYS A 1 89 ? 14.720 -4.665 -22.900 1.00 56.59 89 LYS A C 1
ATOM 740 O O . LYS A 1 89 ? 13.820 -4.428 -23.697 1.00 56.59 89 LYS A O 1
ATOM 745 N N . LYS A 1 90 ? 15.683 -3.790 -22.609 1.00 52.19 90 LYS A N 1
ATOM 746 C CA . LYS A 1 90 ? 16.102 -2.778 -23.580 1.00 52.19 90 LYS A CA 1
ATOM 747 C C . LYS A 1 90 ? 16.867 -3.550 -24.652 1.00 52.19 90 LYS A C 1
ATOM 749 O O . LYS A 1 90 ? 17.931 -4.081 -24.332 1.00 52.19 90 LYS A O 1
ATOM 754 N N . ASP A 1 91 ? 16.267 -3.694 -25.826 1.00 44.12 91 ASP A N 1
ATOM 755 C CA . ASP A 1 91 ? 17.037 -3.938 -27.047 1.00 44.12 91 ASP A CA 1
ATOM 756 C C . ASP A 1 91 ? 18.033 -2.785 -27.266 1.00 44.12 91 ASP A C 1
ATOM 758 O O . ASP A 1 91 ? 17.702 -1.633 -26.879 1.00 44.12 91 ASP A O 1
#

Foldseek 3Di:
DQPPVVVVVVVVVVVLVVVLVVQCPPPDLVSNLVSLVSLLVVLVVVLVVLVVCPVVVVDDPVRNVVSNVVSVVSNVVSVVVSVVSVPDDDD

pLDDT: mean 75.95, std 15.91, range [41.47, 92.12]

Sequence (91 aa):
MSEIGSDVIWREKKYLLNRVAEGFDDGSTREFIRFLGYSQRSCGEVQSQLYRALDCGYIDQLEFKIVYDLASDCRKQIKGFRKYLRNYKKD